Protein AF-A0A7V6ZVP0-F1 (afdb_monomer)

pLDDT: mean 92.91, std 6.19, range [64.56, 98.0]

Nearest PDB structures (foldseek):
  3lai-assembly3_C  TM=4.23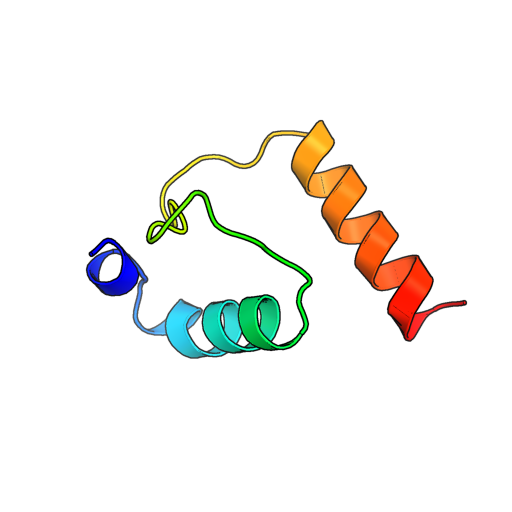6E-01  e=3.461E+00  Caldanaerobacter subterraneus subsp. tengcongensis
  3eee-assembly4_D  TM=4.310E-01  e=3.703E+00  Caldanaerobacter subterraneus subsp. tengcongensis
  4fdk-assembly2_B  TM=4.312E-01  e=3.703E+00  Caldanaerobacter subterraneus subsp. tengcongensis MB4
  3iqb-assembly1_A  TM=4.211E-01  e=5.558E+00  Caldanaerobacter subterraneus subsp. tengcongensis

Solvent-accessible surface area (backbone atoms only — not comparable to full-atom values): 3447 Å² total; per-residue (Å²): 113,57,72,78,70,48,53,84,88,46,48,66,59,52,52,50,35,44,75,70,65,65,47,81,57,65,86,88,33,70,59,80,86,58,84,80,49,74,66,57,53,52,54,42,53,48,53,50,40,67,74,76,71,109

Radius of gyration: 11.84 Å; Cα contacts (8 Å, |Δi|>4): 28; chains: 1; bounding box: 26×25×28 Å

Foldseek 3Di:
DCLVVQDPVCNVVVVVCVVVVLADPDPPDRPPVDDDDPVSVVSSVVVVCVPPVD

Structure (mmCIF, N/CA/C/O backbone):
data_AF-A0A7V6ZVP0-F1
#
_entry.id   AF-A0A7V6ZVP0-F1
#
loop_
_atom_site.group_PDB
_atom_site.id
_atom_site.type_symbol
_atom_site.label_atom_id
_atom_site.label_alt_id
_atom_site.label_comp_id
_atom_site.label_asym_id
_atom_site.label_entity_id
_atom_site.label_seq_id
_atom_site.pdbx_PDB_ins_code
_atom_site.Cartn_x
_atom_site.Cartn_y
_atom_site.Cartn_z
_atom_site.occupancy
_atom_site.B_iso_or_equiv
_atom_site.auth_seq_id
_atom_site.auth_comp_id
_atom_site.auth_asym_id
_atom_site.auth_atom_id
_atom_site.pdbx_PDB_model_num
ATOM 1 N N . MET A 1 1 ? 4.736 -8.390 -18.570 1.00 66.75 1 MET A N 1
ATOM 2 C CA . MET A 1 1 ? 4.101 -7.253 -17.854 1.00 66.75 1 MET A CA 1
ATOM 3 C C . MET A 1 1 ? 4.648 -7.244 -16.434 1.00 66.75 1 MET A C 1
ATOM 5 O O . MET A 1 1 ? 5.163 -8.268 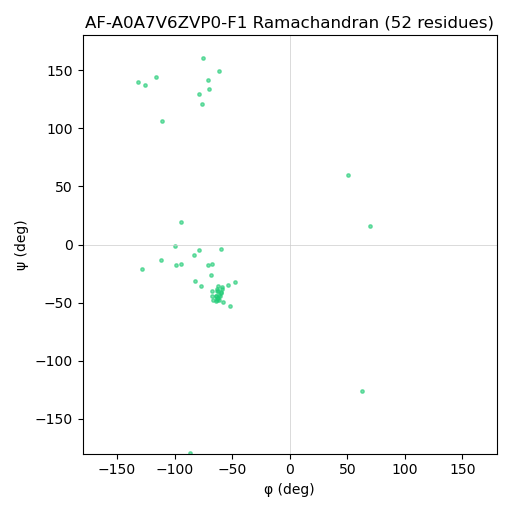-16.006 1.00 66.75 1 MET A O 1
ATOM 9 N N . ASP A 1 2 ? 4.623 -6.112 -15.743 1.00 89.81 2 ASP A N 1
ATOM 10 C CA . ASP A 1 2 ? 5.391 -5.825 -14.514 1.00 89.81 2 ASP A CA 1
ATOM 11 C C . ASP A 1 2 ? 5.137 -6.737 -13.295 1.00 89.81 2 ASP A C 1
ATOM 13 O O . ASP A 1 2 ? 5.857 -6.638 -12.306 1.00 89.81 2 ASP A O 1
ATOM 17 N N . LYS A 1 3 ? 4.195 -7.684 -13.378 1.00 87.25 3 LYS A N 1
ATOM 18 C CA . LYS A 1 3 ? 4.020 -8.783 -12.413 1.00 87.25 3 LYS A CA 1
ATOM 19 C C . LYS A 1 3 ? 5.329 -9.507 -12.059 1.00 87.25 3 LYS A C 1
ATOM 21 O O . LYS A 1 3 ? 5.477 -9.977 -10.940 1.00 87.25 3 LYS A O 1
ATOM 26 N N . GLU A 1 4 ? 6.267 -9.598 -13.003 1.00 92.88 4 GLU A N 1
ATOM 27 C CA . GLU A 1 4 ? 7.578 -10.245 -12.817 1.00 92.88 4 GLU A CA 1
ATOM 28 C C . GLU A 1 4 ? 8.519 -9.435 -11.910 1.00 92.88 4 GLU A C 1
ATOM 30 O O . GLU A 1 4 ? 9.476 -9.983 -11.374 1.00 92.88 4 GLU A O 1
ATOM 35 N N . LEU A 1 5 ? 8.232 -8.145 -11.704 1.00 95.38 5 LEU A N 1
ATOM 36 C CA . LEU A 1 5 ? 8.963 -7.268 -10.787 1.00 95.38 5 LEU A CA 1
ATOM 37 C C . LEU A 1 5 ? 8.481 -7.405 -9.335 1.00 95.38 5 LEU A C 1
ATOM 39 O O . LEU A 1 5 ? 9.094 -6.846 -8.426 1.00 95.38 5 LEU A O 1
ATOM 43 N N . ILE A 1 6 ? 7.381 -8.128 -9.103 1.00 95.25 6 ILE A N 1
ATOM 44 C CA . ILE A 1 6 ? 6.864 -8.391 -7.761 1.00 95.25 6 ILE A CA 1
ATOM 45 C C . ILE A 1 6 ? 7.742 -9.461 -7.112 1.00 95.25 6 ILE A C 1
ATOM 47 O O . ILE A 1 6 ? 7.864 -10.583 -7.602 1.00 95.25 6 ILE A O 1
ATOM 51 N N . SER A 1 7 ? 8.341 -9.123 -5.974 1.00 96.75 7 SER A N 1
ATOM 52 C CA . SER A 1 7 ? 9.125 -10.070 -5.185 1.00 96.75 7 SER A CA 1
ATOM 53 C C . SER A 1 7 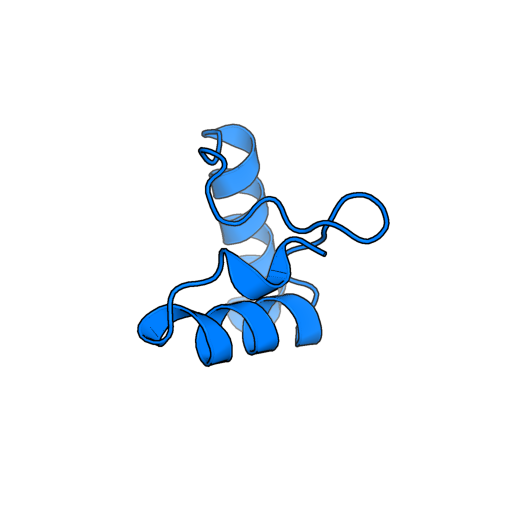? 8.263 -11.250 -4.703 1.00 96.75 7 SER A C 1
ATOM 55 O O . SER A 1 7 ? 7.081 -11.063 -4.397 1.00 96.75 7 SER A O 1
ATOM 57 N N . PRO A 1 8 ? 8.834 -12.460 -4.528 1.00 97.00 8 PRO A N 1
ATOM 58 C CA . PRO A 1 8 ? 8.067 -13.640 -4.113 1.00 97.00 8 PRO A CA 1
ATOM 59 C C . PRO A 1 8 ? 7.250 -13.442 -2.829 1.00 97.00 8 PRO A C 1
ATOM 61 O O . PRO A 1 8 ? 6.135 -13.947 -2.722 1.00 97.00 8 PRO A O 1
ATOM 64 N N . TYR A 1 9 ? 7.769 -12.665 -1.872 1.00 97.31 9 TYR A N 1
ATOM 65 C CA . TYR A 1 9 ? 7.074 -12.389 -0.612 1.00 97.31 9 TYR A CA 1
ATOM 66 C C . TYR A 1 9 ? 5.814 -11.524 -0.791 1.00 97.31 9 TYR A C 1
ATOM 68 O O . TYR A 1 9 ? 4.905 -11.588 0.033 1.00 97.31 9 TYR A O 1
ATOM 76 N N . ALA A 1 10 ? 5.760 -10.697 -1.839 1.00 96.94 10 ALA A N 1
ATOM 77 C CA . ALA A 1 10 ? 4.707 -9.710 -2.044 1.00 96.94 10 ALA A CA 1
ATOM 78 C C . ALA A 1 10 ? 3.567 -10.221 -2.935 1.00 96.94 10 ALA A C 1
ATOM 80 O O . ALA A 1 10 ? 2.488 -9.632 -2.915 1.00 96.94 10 ALA A O 1
ATOM 81 N N . VAL A 1 11 ? 3.770 -11.312 -3.686 1.00 96.12 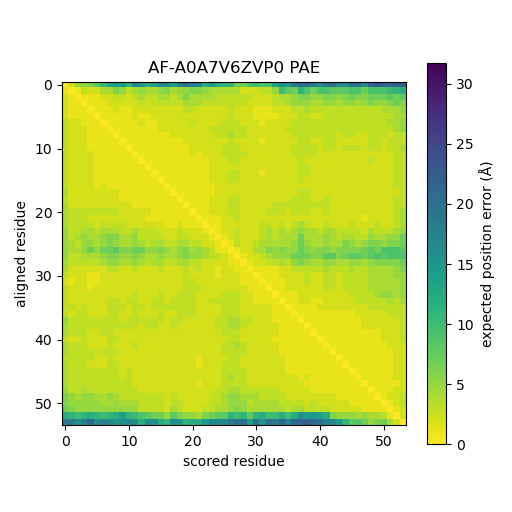11 VAL A N 1
ATOM 82 C CA . VAL A 1 11 ? 2.813 -11.821 -4.690 1.00 96.12 11 VAL A CA 1
ATOM 83 C C . VAL A 1 11 ? 1.406 -11.983 -4.117 1.00 96.12 11 VAL A C 1
ATOM 85 O O . VAL A 1 11 ? 0.451 -11.427 -4.658 1.00 96.12 11 VAL A O 1
ATOM 88 N N . ASN A 1 12 ? 1.277 -12.696 -2.996 1.00 97.12 12 ASN A N 1
ATOM 89 C CA . ASN A 1 12 ? -0.030 -12.973 -2.398 1.00 97.12 12 ASN A CA 1
ATOM 90 C C . ASN A 1 12 ? -0.688 -11.701 -1.850 1.00 97.12 12 ASN A C 1
ATOM 92 O O . ASN A 1 12 ? -1.889 -11.502 -2.031 1.00 97.12 12 ASN A O 1
ATOM 96 N N . SER A 1 13 ? 0.098 -10.821 -1.226 1.00 96.38 13 SER A N 1
ATOM 97 C CA . SER A 1 13 ? -0.387 -9.553 -0.680 1.00 96.38 13 SER A CA 1
ATOM 98 C C . SER A 1 13 ? -0.892 -8.630 -1.788 1.00 96.38 13 SER A C 1
ATOM 100 O O . SER A 1 13 ? -2.012 -8.136 -1.710 1.00 96.38 13 SER A O 1
ATOM 102 N N . VAL A 1 14 ? -0.114 -8.446 -2.858 1.00 95.25 14 VAL A N 1
ATOM 103 C CA . VAL A 1 14 ? -0.503 -7.612 -4.005 1.00 95.25 14 VAL A CA 1
ATOM 104 C C . VAL A 1 14 ? -1.751 -8.177 -4.683 1.00 95.25 14 VAL A C 1
ATOM 106 O O . VAL A 1 14 ? -2.697 -7.433 -4.931 1.00 95.25 14 VAL A O 1
ATOM 109 N N . ALA A 1 15 ? -1.804 -9.492 -4.919 1.00 94.44 15 ALA A N 1
ATOM 110 C CA . ALA A 1 15 ? -2.967 -10.134 -5.527 1.00 94.44 15 ALA A CA 1
ATOM 111 C C . ALA A 1 15 ? -4.247 -9.933 -4.698 1.00 94.44 15 ALA A C 1
ATOM 113 O O . ALA A 1 15 ? -5.301 -9.632 -5.259 1.00 94.44 15 ALA A O 1
ATOM 114 N N . ALA A 1 16 ? -4.158 -10.049 -3.370 1.00 96.19 16 ALA A N 1
ATOM 115 C CA . ALA A 1 16 ? -5.286 -9.796 -2.478 1.00 96.19 16 ALA A CA 1
ATOM 116 C C . ALA A 1 16 ? -5.750 -8.332 -2.550 1.00 96.19 16 ALA A C 1
ATOM 118 O O . ALA A 1 16 ? -6.942 -8.076 -2.703 1.00 96.19 16 ALA A O 1
ATOM 119 N N . LEU A 1 17 ? -4.822 -7.371 -2.513 1.00 94.81 17 LEU A N 1
ATOM 120 C CA . LEU A 1 17 ? -5.157 -5.946 -2.582 1.00 94.81 17 LEU A CA 1
ATOM 121 C C . LEU A 1 17 ? -5.818 -5.555 -3.914 1.00 94.81 17 LEU A C 1
ATOM 123 O O . LEU A 1 17 ? -6.747 -4.745 -3.909 1.00 94.81 17 LEU A O 1
ATOM 127 N N . VAL A 1 18 ? -5.374 -6.136 -5.036 1.00 94.06 18 VAL A N 1
ATOM 128 C CA . VAL A 1 18 ? -6.002 -5.939 -6.357 1.00 94.06 18 VAL A CA 1
ATOM 129 C C . VAL A 1 18 ? -7.398 -6.558 -6.385 1.00 94.06 18 VAL A C 1
ATOM 131 O O .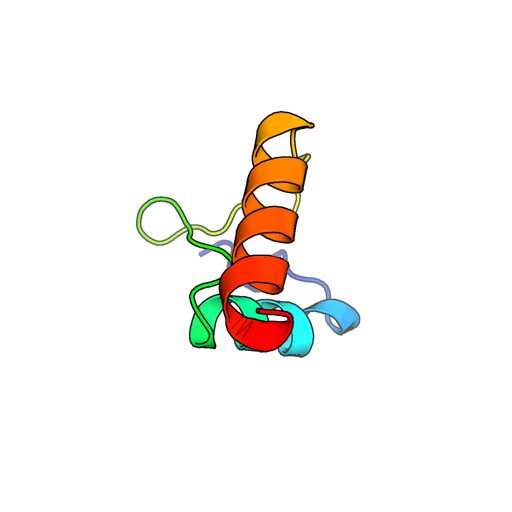 VAL A 1 18 ? -8.352 -5.902 -6.798 1.00 94.06 18 VAL A O 1
ATOM 134 N N . LYS A 1 19 ? -7.540 -7.802 -5.909 1.00 94.19 19 LYS A N 1
ATOM 135 C CA . LYS A 1 19 ? -8.829 -8.510 -5.863 1.00 94.19 19 LYS A CA 1
ATOM 136 C C . LYS A 1 19 ? -9.870 -7.751 -5.038 1.00 94.19 19 LYS A C 1
ATOM 138 O O . LYS A 1 19 ? -11.036 -7.704 -5.412 1.00 94.19 19 LYS A O 1
ATOM 143 N N . GLU A 1 20 ? -9.443 -7.143 -3.936 1.00 94.19 20 GLU A N 1
ATOM 144 C CA . GLU A 1 20 ? -10.303 -6.349 -3.058 1.00 94.19 20 GLU A CA 1
ATOM 145 C C . GLU A 1 20 ?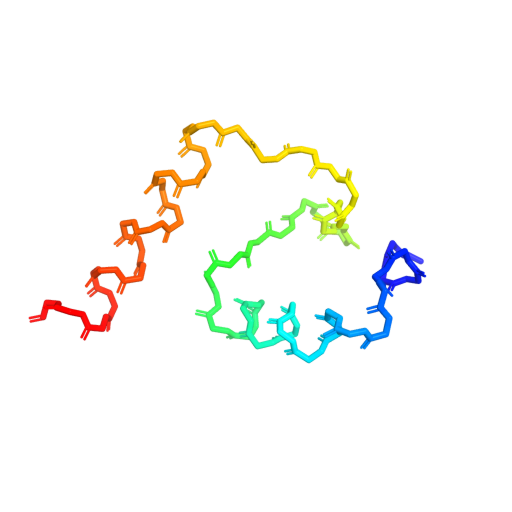 -10.585 -4.930 -3.583 1.00 94.19 20 GLU A C 1
ATOM 147 O O . GLU A 1 20 ? -11.362 -4.197 -2.961 1.00 94.19 20 GLU A O 1
ATOM 152 N N . GLY A 1 21 ? -9.970 -4.531 -4.704 1.00 92.69 21 GLY A N 1
ATOM 153 C CA . GLY A 1 21 ? -10.105 -3.197 -5.297 1.00 92.69 21 GLY A CA 1
ATOM 154 C C . GLY A 1 21 ? -9.440 -2.081 -4.484 1.00 92.69 21 GLY A C 1
ATOM 155 O O . GLY A 1 21 ? -9.742 -0.901 -4.679 1.00 92.69 21 GLY A O 1
ATOM 156 N N . LEU A 1 22 ? -8.553 -2.432 -3.547 1.00 93.69 22 LEU A N 1
A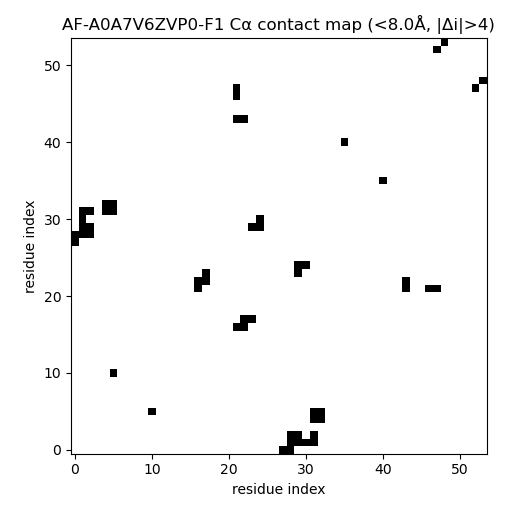TOM 157 C CA . LEU A 1 22 ? -7.877 -1.466 -2.678 1.00 93.69 22 LEU A CA 1
ATOM 158 C C . LEU A 1 22 ? -6.742 -0.747 -3.416 1.00 93.69 22 LEU A C 1
ATOM 160 O O . LEU A 1 22 ? -6.563 0.458 -3.233 1.00 93.69 22 LEU A O 1
ATOM 164 N N . ILE A 1 23 ? -6.039 -1.461 -4.299 1.00 92.62 23 ILE A N 1
ATOM 165 C CA . ILE A 1 23 ? -5.062 -0.893 -5.236 1.00 92.62 23 ILE A CA 1
ATOM 166 C C . ILE A 1 23 ? -5.532 -1.109 -6.674 1.00 92.62 23 ILE A C 1
ATOM 168 O O . ILE A 1 23 ? -6.131 -2.135 -6.994 1.00 92.62 23 ILE A O 1
ATOM 172 N N . VAL A 1 24 ? -5.260 -0.133 -7.537 1.00 89.75 24 VAL A N 1
ATOM 173 C CA . VAL A 1 24 ? -5.586 -0.177 -8.965 1.00 89.75 24 VAL A CA 1
ATOM 174 C C . VAL A 1 24 ? -4.357 0.227 -9.765 1.00 89.75 24 VAL A C 1
ATOM 176 O O . VAL A 1 24 ? -3.620 1.123 -9.358 1.00 89.75 24 VAL A O 1
ATOM 179 N N . GLY A 1 25 ? -4.129 -0.471 -10.871 1.00 87.38 25 GLY A N 1
ATOM 180 C CA . GLY A 1 25 ? -3.065 -0.156 -11.815 1.00 87.38 25 GLY A CA 1
ATOM 181 C C . GLY A 1 25 ? -3.487 0.872 -12.861 1.00 87.38 25 GLY A C 1
ATOM 182 O O . GLY A 1 25 ? -4.634 1.323 -12.898 1.00 87.38 25 GLY A O 1
ATOM 183 N N . SER A 1 26 ? -2.553 1.185 -13.752 1.00 88.25 26 SER A N 1
ATOM 184 C CA . SER A 1 26 ? -2.769 2.019 -14.934 1.00 88.25 26 SER A CA 1
ATOM 185 C C . SER A 1 26 ? -2.669 1.145 -16.181 1.00 88.25 26 SER A C 1
ATOM 187 O O . SER A 1 26 ? -1.578 0.724 -16.565 1.00 88.25 26 SER A O 1
ATOM 189 N N . GLY A 1 27 ? -3.811 0.847 -16.807 1.00 86.38 27 GLY A N 1
ATOM 190 C CA . GLY A 1 27 ? -3.877 -0.158 -17.872 1.00 86.38 27 GLY A CA 1
ATOM 191 C C . GLY A 1 27 ? -3.493 -1.538 -17.332 1.00 86.38 27 GLY A C 1
ATOM 192 O O . GLY A 1 27 ? -4.032 -1.968 -16.315 1.00 86.38 27 GLY A O 1
ATOM 193 N N . ASP A 1 28 ? -2.523 -2.193 -17.972 1.00 84.44 28 ASP A N 1
ATOM 194 C CA . ASP A 1 28 ? -2.056 -3.532 -17.584 1.00 84.44 28 ASP A CA 1
ATOM 195 C C . ASP A 1 28 ? -0.823 -3.528 -16.649 1.00 84.44 28 ASP A C 1
ATOM 197 O O . ASP A 1 28 ? -0.092 -4.519 -16.571 1.00 84.44 28 ASP A O 1
ATOM 201 N N . GLN A 1 29 ? -0.546 -2.405 -15.973 1.00 90.88 29 GLN A N 1
ATOM 202 C CA . GLN A 1 29 ? 0.627 -2.229 -15.102 1.00 90.88 29 GLN A CA 1
ATOM 203 C C . GLN A 1 29 ? 0.236 -1.781 -13.688 1.00 90.88 29 GLN A C 1
ATOM 205 O O . GLN A 1 29 ? -0.597 -0.892 -13.515 1.00 90.88 29 GLN A O 1
ATOM 210 N N . LEU A 1 30 ? 0.877 -2.370 -12.677 1.00 92.56 30 LEU A N 1
ATOM 211 C CA . LEU A 1 30 ? 0.750 -2.031 -11.253 1.00 92.56 30 LEU A CA 1
ATOM 212 C C . LEU A 1 30 ? 1.879 -1.131 -10.728 1.00 92.56 30 LEU A C 1
ATOM 214 O O . LEU A 1 30 ? 1.726 -0.544 -9.662 1.00 92.56 30 LEU A O 1
ATOM 218 N N . ASN A 1 31 ? 3.002 -1.030 -11.440 1.00 93.75 31 ASN A N 1
ATOM 219 C CA . ASN A 1 31 ? 4.214 -0.326 -11.016 1.00 93.75 31 ASN A CA 1
ATOM 220 C C . ASN A 1 31 ? 4.700 -0.728 -9.599 1.00 93.75 31 ASN A C 1
ATOM 222 O O . ASN A 1 31 ? 4.807 0.120 -8.711 1.00 93.75 31 ASN A O 1
ATOM 226 N N . PRO A 1 32 ? 5.018 -2.015 -9.355 1.00 93.94 32 PRO A N 1
ATOM 227 C CA . PRO A 1 32 ? 5.284 -2.538 -8.009 1.00 93.94 32 PRO A CA 1
ATOM 228 C C . PRO A 1 32 ? 6.570 -2.006 -7.355 1.00 93.94 32 PRO A C 1
ATOM 230 O O . PRO A 1 32 ? 6.733 -2.138 -6.145 1.00 93.94 32 PRO A O 1
ATOM 233 N N . LEU A 1 33 ? 7.485 -1.427 -8.139 1.00 94.81 33 LEU A N 1
ATOM 234 C CA . LEU A 1 33 ? 8.722 -0.801 -7.649 1.00 94.81 33 LEU A CA 1
ATOM 235 C C . LEU A 1 33 ? 8.608 0.730 -7.555 1.00 94.81 33 LEU A C 1
ATOM 237 O O . LEU A 1 33 ? 9.568 1.397 -7.171 1.00 94.81 33 LEU A O 1
ATOM 241 N N . GLY A 1 34 ? 7.458 1.294 -7.932 1.00 94.00 34 GLY A N 1
ATOM 242 C CA . GLY A 1 34 ? 7.188 2.719 -7.839 1.00 94.00 34 GLY A CA 1
ATOM 243 C C . GLY A 1 34 ? 7.011 3.167 -6.392 1.00 94.00 34 GLY A C 1
ATOM 244 O O . GLY A 1 34 ? 6.384 2.489 -5.580 1.00 94.00 34 GLY A O 1
ATOM 245 N N . ASN A 1 35 ? 7.534 4.349 -6.073 1.00 95.00 35 ASN A N 1
ATOM 246 C CA . ASN A 1 35 ? 7.303 4.954 -4.768 1.00 95.00 35 ASN A CA 1
ATOM 247 C C . ASN A 1 35 ? 5.850 5.415 -4.645 1.00 95.00 35 ASN A C 1
ATOM 249 O O . ASN A 1 35 ? 5.341 6.116 -5.517 1.00 95.00 35 ASN A O 1
ATOM 253 N N . THR A 1 36 ? 5.220 5.094 -3.520 1.00 95.12 36 THR A N 1
ATOM 254 C CA . THR A 1 36 ? 3.906 5.631 -3.162 1.00 95.12 36 THR A CA 1
ATOM 255 C C . THR A 1 36 ? 4.042 7.052 -2.621 1.00 95.12 36 THR A C 1
ATOM 257 O O . THR A 1 36 ? 4.823 7.320 -1.705 1.00 95.12 36 THR A O 1
ATOM 260 N N . THR A 1 37 ? 3.256 7.981 -3.154 1.00 96.31 37 THR A N 1
ATOM 261 C CA . THR A 1 37 ? 3.154 9.344 -2.629 1.00 96.31 37 THR A CA 1
ATOM 262 C C . THR A 1 37 ? 2.319 9.387 -1.349 1.00 96.31 37 THR A C 1
ATOM 264 O O . THR A 1 37 ? 1.487 8.522 -1.070 1.00 96.31 37 THR A O 1
ATOM 267 N N . ARG A 1 38 ? 2.475 10.457 -0.561 1.00 98.00 38 ARG A N 1
ATOM 268 C CA . ARG A 1 38 ? 1.667 10.661 0.655 1.00 98.00 38 ARG A CA 1
ATOM 269 C C . ARG A 1 38 ? 0.163 10.707 0.364 1.00 98.00 38 ARG A C 1
ATOM 271 O O . ARG A 1 38 ? -0.619 10.224 1.175 1.00 98.00 38 ARG A O 1
ATOM 278 N N . ALA A 1 39 ? -0.227 11.285 -0.773 1.00 97.06 39 ALA A N 1
ATOM 279 C CA . ALA A 1 39 ? -1.626 11.382 -1.178 1.00 97.06 39 ALA A CA 1
ATOM 280 C C . ALA A 1 39 ? -2.214 10.000 -1.507 1.00 97.06 39 ALA A C 1
ATOM 282 O O . ALA A 1 39 ? -3.296 9.668 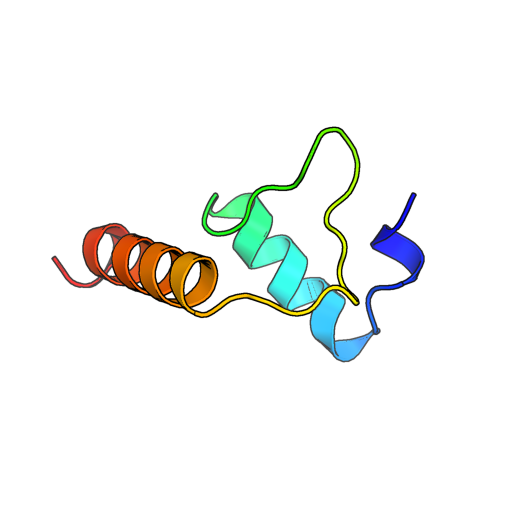-1.029 1.00 97.06 39 ALA A O 1
ATOM 283 N N . GLU A 1 40 ? -1.478 9.170 -2.249 1.00 93.88 40 GLU A N 1
ATOM 284 C CA . GLU A 1 40 ? -1.893 7.799 -2.574 1.00 93.88 40 GLU A CA 1
ATOM 285 C C . GLU A 1 40 ? -2.000 6.927 -1.321 1.00 93.88 40 GLU A C 1
ATOM 287 O O . GLU A 1 40 ? -2.998 6.232 -1.141 1.00 93.88 40 GLU A O 1
ATOM 292 N N . ALA A 1 41 ? -1.020 7.014 -0.414 1.00 96.38 41 ALA A N 1
ATOM 293 C CA . ALA A 1 41 ? -1.056 6.285 0.850 1.00 96.38 41 ALA A CA 1
ATOM 294 C C . ALA A 1 41 ? -2.271 6.687 1.707 1.00 96.38 41 ALA A C 1
ATOM 296 O O . ALA A 1 41 ? -2.966 5.822 2.238 1.00 96.38 41 ALA A O 1
ATOM 297 N N . ALA A 1 42 ? -2.567 7.988 1.813 1.00 97.25 42 ALA A N 1
ATOM 298 C CA . ALA A 1 42 ? -3.727 8.473 2.561 1.00 97.25 42 ALA A CA 1
ATOM 299 C C . ALA A 1 42 ? -5.053 7.996 1.945 1.00 97.25 42 ALA A C 1
ATOM 301 O O . ALA A 1 42 ? -5.928 7.518 2.666 1.00 97.25 42 ALA A O 1
ATOM 302 N N . ALA A 1 43 ? -5.187 8.062 0.616 1.00 95.00 43 ALA A N 1
ATOM 303 C CA . ALA A 1 43 ? -6.368 7.566 -0.087 1.00 95.00 43 ALA A CA 1
ATOM 304 C C . ALA A 1 43 ? -6.552 6.048 0.091 1.00 95.00 43 ALA A C 1
ATOM 306 O O . ALA A 1 43 ? -7.670 5.579 0.298 1.00 95.00 43 ALA A O 1
ATOM 307 N N . PHE A 1 44 ? -5.463 5.276 0.056 1.00 95.69 44 PHE A N 1
ATOM 308 C CA . PHE A 1 44 ? -5.482 3.836 0.311 1.00 95.69 44 PHE A CA 1
ATOM 309 C C . PHE A 1 44 ? -5.968 3.506 1.730 1.00 95.69 44 PHE A C 1
ATOM 311 O O . PHE A 1 44 ? -6.872 2.687 1.895 1.00 95.69 44 PHE A O 1
ATOM 318 N N . LEU A 1 45 ? -5.431 4.184 2.750 1.00 96.50 45 LEU A N 1
ATOM 319 C CA . LEU A 1 45 ? -5.857 3.995 4.140 1.00 96.50 45 LEU A CA 1
ATOM 320 C C . LEU A 1 45 ? -7.329 4.376 4.350 1.00 96.50 45 LEU A C 1
ATOM 322 O O . LEU A 1 45 ? -8.051 3.654 5.034 1.00 96.50 45 LEU A O 1
ATOM 326 N N . HIS A 1 46 ? -7.793 5.461 3.721 1.00 96.19 46 HIS A N 1
ATOM 327 C CA . HIS A 1 46 ? -9.198 5.870 3.778 1.00 96.19 46 HIS A CA 1
ATOM 328 C C . HIS A 1 46 ? -10.128 4.801 3.191 1.00 96.19 46 HIS A C 1
ATOM 330 O O . HIS A 1 46 ? -11.13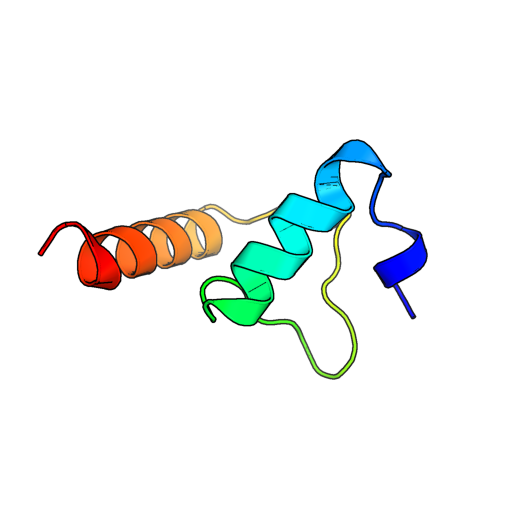6 4.465 3.804 1.00 96.19 46 HIS A O 1
ATOM 336 N N . LYS A 1 47 ? -9.765 4.196 2.049 1.00 95.00 47 LYS A N 1
ATOM 337 C CA . LYS A 1 47 ? -10.542 3.089 1.464 1.00 95.00 47 LYS A CA 1
ATOM 338 C C . LYS A 1 47 ? -10.655 1.892 2.407 1.00 95.00 47 LYS A C 1
ATOM 340 O O . LYS A 1 47 ? -11.717 1.283 2.484 1.00 95.00 47 LYS A O 1
ATOM 345 N N . ILE A 1 48 ? -9.574 1.541 3.110 1.00 96.00 48 ILE A N 1
ATOM 346 C CA . ILE A 1 48 ? -9.599 0.457 4.104 1.00 96.00 48 ILE A CA 1
ATOM 347 C C . ILE A 1 48 ? -10.551 0.816 5.246 1.00 96.00 48 ILE A C 1
ATOM 349 O O . ILE A 1 48 ? -11.386 -0.007 5.622 1.00 96.00 48 ILE A O 1
ATOM 353 N N . TYR A 1 49 ? -10.441 2.037 5.774 1.00 96.31 49 TYR A N 1
ATOM 354 C CA . TYR A 1 49 ? -11.300 2.517 6.852 1.00 96.31 49 TYR A CA 1
ATOM 355 C C . TYR A 1 49 ? -12.784 2.464 6.460 1.00 96.31 49 TYR A C 1
ATOM 357 O O . TYR A 1 49 ? -13.578 1.850 7.168 1.00 96.31 49 TYR A O 1
ATOM 365 N N . ASP A 1 50 ? -13.140 3.000 5.291 1.00 95.00 50 ASP A N 1
ATOM 366 C CA . ASP A 1 50 ? -14.521 3.003 4.796 1.00 95.00 50 ASP A CA 1
ATOM 367 C C . ASP A 1 50 ? -15.088 1.598 4.569 1.00 95.00 50 ASP A C 1
ATOM 369 O O . ASP A 1 50 ? -16.284 1.381 4.755 1.00 95.00 50 ASP A O 1
ATOM 373 N N . LYS A 1 51 ? -14.251 0.656 4.117 1.00 93.69 51 LYS A N 1
ATOM 374 C CA . LYS A 1 51 ? -14.688 -0.693 3.740 1.00 93.69 51 LYS A CA 1
ATOM 375 C C . LYS A 1 51 ? -14.833 -1.639 4.934 1.00 93.69 51 LYS A C 1
ATOM 377 O O . LYS A 1 51 ? -15.657 -2.547 4.865 1.00 93.69 51 LYS A O 1
ATOM 382 N N . TYR A 1 52 ? -14.025 -1.471 5.985 1.00 94.38 52 TYR A N 1
ATOM 383 C CA . TYR A 1 52 ? -13.934 -2.453 7.077 1.00 94.38 52 TYR A CA 1
ATOM 384 C C . TYR A 1 52 ? -14.107 -1.887 8.490 1.00 94.38 52 TYR A C 1
ATOM 386 O O . TYR A 1 52 ? -14.365 -2.666 9.404 1.00 94.38 52 TYR A O 1
ATOM 394 N N . ALA A 1 53 ? -13.899 -0.585 8.703 1.00 86.50 53 ALA A N 1
ATOM 395 C CA . ALA A 1 53 ? -13.885 0.017 10.041 1.00 86.50 53 ALA A CA 1
ATOM 396 C C . ALA A 1 53 ? -15.072 0.953 10.319 1.00 86.50 53 ALA A C 1
ATOM 398 O O . ALA A 1 53 ? -15.288 1.320 11.475 1.00 86.50 53 ALA A O 1
ATOM 399 N N . LYS A 1 54 ? -15.812 1.345 9.280 1.00 64.56 54 LYS A N 1
ATOM 400 C CA . LYS A 1 54 ? -17.129 1.972 9.394 1.00 64.56 54 LYS A CA 1
ATOM 401 C C . LYS A 1 54 ? -18.206 0.911 9.599 1.00 64.56 54 LYS A C 1
ATOM 403 O O . LYS A 1 54 ? -19.113 1.174 10.417 1.00 64.56 54 LYS A O 1
#

Sequence (54 aa):
MDKELISPYAVNSVAALVKEGLIVGSGDQLNPLGNTTRAEAAAFLHKIYDKYAK

Secondary structure (DSSP, 8-state):
-GGGGS-TTTHHHHHHHHHTTSS--BTTB--TTSPPPHHHHHHHHHHHIIIII-

Mean predicted aligned error: 3.05 Å